Protein AF-A0A2S7XN59-F1 (afdb_monomer)

Secondary structure (DSSP, 8-state):
-PEEEEEEEEEEETTEEEEEE--SS-TTTS-HHHHHHHHHHHHHHHHH-S-EEEEEEEE-TTT--EEEEEEEEEEEEETTTEEEEEEEEEEE-HHHHHHHHHHHHHHHHHHHHHHHHHHHHHHHHHHHHHHHHHHHHHHHHHHHT------------

InterPro domains:
  IPR003661 Signal transduction histidine kinase, dimerisation/phosphoacceptor domain [PF00512] (116-143)
  IPR003661 Signal transduction histidine kinase, dimerisation/phosphoacceptor domain [cd00082] (114-142)
  IPR035965 PAS domain superfamily [SSF55785] (29-105)
  IPR036097 Signal transduction histidine kinase, dimerisation/phosphoacceptor domain superfamily [SSF47384] (99-145)
  IPR050736 Sensor Histidine Kinase Regulatory [PTHR43711] (77-142)

Foldseek 3Di:
DDKDKWWWFFDDDPNDGDTDTPDPDPPQWADPVVVVVVVVVQVVQLVVQDKDWDWDWTQTPPPRDTFTKIKIKHWDDDPVPDGGTIIIIIDTCRVVVVVVVVVVVVVVVVVVVVVVVVVVVVVCVVVVVVVVVVVVVVVVVVVVVDPPPDPPPDDDD

Organism: NCBI:txid61644

Sequence (157 aa):
MAYFYHAMRIQQNDGCINYRSYWQNGCGFFPAEVAAQFRADDQIAAESATPILCEEWITYRSDGHRALWATVKTVWSTDGHKLLGVLGIARDITERQTLLAELKQAHQAALAASDAKSKFLSTMSHELRTPLNIIIGFAQMLDLGAPNSLSCNSAKQ

pLDDT: mean 73.12, std 18.94, range [30.5, 96.38]

Structure (mmCIF, N/CA/C/O backbone):
data_AF-A0A2S7XN59-F1
#
_entry.id   AF-A0A2S7XN59-F1
#
loop_
_atom_site.group_PDB
_atom_site.id
_atom_site.type_symbol
_atom_site.label_atom_id
_atom_site.label_alt_id
_atom_site.label_comp_id
_atom_site.label_asym_id
_atom_site.label_entity_id
_atom_site.label_seq_id
_atom_site.pdbx_PDB_ins_code
_atom_site.Cartn_x
_atom_site.Cartn_y
_atom_site.Cartn_z
_atom_site.occupancy
_atom_site.B_iso_or_equiv
_atom_site.auth_seq_id
_atom_site.auth_comp_id
_atom_site.auth_asym_id
_atom_site.auth_atom_id
_atom_site.pdbx_PDB_model_num
ATOM 1 N N . MET A 1 1 ? -1.035 -12.549 -11.019 1.00 37.66 1 MET A N 1
ATOM 2 C CA . MET A 1 1 ? 0.028 -11.524 -11.122 1.00 37.66 1 MET A CA 1
ATOM 3 C C . MET A 1 1 ? 0.428 -11.368 -12.578 1.00 37.66 1 MET A C 1
ATOM 5 O O . MET A 1 1 ? 1.123 -12.231 -13.097 1.00 37.66 1 MET A O 1
ATOM 9 N N . ALA A 1 2 ? -0.054 -10.320 -13.244 1.00 33.91 2 ALA A N 1
ATOM 10 C CA . ALA A 1 2 ? 0.406 -9.967 -14.582 1.00 33.91 2 ALA A CA 1
ATOM 11 C C . ALA A 1 2 ? 1.670 -9.110 -14.439 1.00 33.91 2 ALA A C 1
ATOM 13 O O . ALA A 1 2 ? 1.634 -8.065 -13.793 1.00 33.91 2 ALA A O 1
ATOM 14 N N . TYR A 1 3 ? 2.790 -9.589 -14.974 1.00 40.19 3 TYR A N 1
ATOM 15 C CA . TYR A 1 3 ? 4.017 -8.808 -15.077 1.00 40.19 3 TYR A CA 1
ATOM 16 C C . TYR A 1 3 ? 4.104 -8.257 -16.488 1.00 40.19 3 TYR A C 1
ATOM 18 O O . TYR A 1 3 ? 4.051 -9.016 -17.457 1.00 40.19 3 TYR A O 1
ATOM 26 N N . PHE A 1 4 ? 4.233 -6.943 -16.599 1.00 49.28 4 PHE A N 1
ATOM 27 C CA . PHE A 1 4 ? 4.494 -6.294 -17.868 1.00 49.28 4 PHE A CA 1
ATOM 28 C C . PHE A 1 4 ? 5.988 -5.998 -17.967 1.00 49.28 4 PHE A C 1
ATOM 30 O O . PHE A 1 4 ? 6.536 -5.280 -17.131 1.00 49.28 4 PHE A O 1
ATOM 37 N N . TYR A 1 5 ? 6.644 -6.581 -18.968 1.00 48.09 5 TYR A N 1
ATOM 38 C CA . TYR A 1 5 ? 8.060 -6.362 -19.240 1.00 48.09 5 TYR A CA 1
ATOM 39 C C . TYR A 1 5 ? 8.198 -5.435 -20.444 1.00 48.09 5 TYR A C 1
ATOM 41 O O . TYR A 1 5 ? 7.836 -5.806 -21.561 1.00 48.09 5 TYR A O 1
ATOM 49 N N . HIS A 1 6 ? 8.751 -4.244 -20.225 1.00 56.34 6 HIS A N 1
ATOM 50 C CA . HIS A 1 6 ? 9.231 -3.377 -21.293 1.00 56.34 6 HIS A CA 1
ATOM 51 C C . HIS A 1 6 ? 10.754 -3.403 -21.300 1.00 56.34 6 HIS A C 1
ATOM 53 O O . HIS A 1 6 ? 11.389 -3.010 -20.326 1.00 56.34 6 HIS A O 1
ATOM 59 N N . ALA A 1 7 ? 11.349 -3.862 -22.395 1.00 50.44 7 ALA A N 1
ATOM 60 C CA . ALA A 1 7 ? 12.779 -3.728 -22.625 1.00 50.44 7 ALA A CA 1
ATOM 61 C C . ALA A 1 7 ? 12.987 -2.708 -23.746 1.00 50.44 7 ALA A C 1
ATOM 63 O O . ALA A 1 7 ? 12.588 -2.935 -24.892 1.00 50.44 7 ALA A O 1
ATOM 64 N N . MET A 1 8 ? 13.600 -1.579 -23.407 1.00 55.25 8 MET A N 1
ATOM 65 C CA . MET A 1 8 ? 14.020 -0.548 -24.345 1.00 55.25 8 MET A CA 1
ATOM 66 C C . MET A 1 8 ? 15.493 -0.775 -24.663 1.00 55.25 8 MET A C 1
ATOM 68 O O . MET A 1 8 ? 16.325 -0.675 -23.769 1.00 55.25 8 MET A O 1
ATOM 72 N N . ARG A 1 9 ? 15.837 -1.073 -25.920 1.00 45.78 9 ARG A N 1
ATOM 73 C CA . ARG A 1 9 ? 17.239 -1.120 -26.366 1.00 45.78 9 ARG A CA 1
ATOM 74 C C . ARG A 1 9 ? 17.612 0.216 -26.995 1.00 45.78 9 ARG A C 1
ATOM 76 O O . ARG A 1 9 ? 16.941 0.650 -27.928 1.00 45.78 9 ARG A O 1
ATOM 83 N N . ILE A 1 10 ? 18.692 0.827 -26.520 1.00 53.22 10 ILE A N 1
ATOM 84 C CA . ILE A 1 10 ? 19.250 2.048 -27.105 1.00 53.22 10 ILE A CA 1
ATOM 85 C C . ILE A 1 10 ? 20.165 1.646 -28.266 1.00 53.22 10 ILE A C 1
ATOM 87 O O . ILE A 1 10 ? 21.190 0.990 -28.067 1.00 53.22 10 ILE A O 1
ATOM 91 N N . GLN A 1 11 ? 19.788 2.000 -29.497 1.00 47.28 11 GLN A N 1
ATOM 92 C CA . GLN A 1 11 ? 20.678 1.913 -30.657 1.00 47.28 11 GLN A CA 1
ATOM 93 C C . GLN A 1 11 ? 21.251 3.304 -30.944 1.00 47.28 11 GLN A C 1
ATOM 95 O O . GLN A 1 11 ? 20.516 4.209 -31.326 1.00 47.28 11 GLN A O 1
ATOM 100 N N . GLN A 1 12 ? 22.561 3.478 -30.752 1.00 47.00 12 GLN A N 1
ATOM 101 C CA . GLN A 1 12 ? 23.292 4.644 -31.256 1.00 47.00 12 GLN A CA 1
ATOM 102 C C . GLN A 1 12 ? 23.640 4.397 -32.727 1.00 47.00 12 GLN A C 1
ATOM 104 O O . GLN A 1 12 ? 24.527 3.593 -33.006 1.00 47.00 12 GLN A O 1
ATOM 109 N N . ASN A 1 13 ? 22.957 5.081 -33.644 1.00 34.94 13 ASN A N 1
ATOM 110 C CA . ASN A 1 13 ? 23.409 5.268 -35.025 1.00 34.94 13 ASN A CA 1
ATOM 111 C C . ASN A 1 13 ? 23.419 6.778 -35.301 1.00 34.94 13 ASN A C 1
ATOM 113 O O . ASN A 1 13 ? 22.424 7.453 -35.046 1.00 34.94 13 ASN A O 1
ATOM 117 N N . ASP A 1 14 ? 24.551 7.302 -35.775 1.00 33.50 14 ASP A N 1
ATOM 118 C CA . ASP A 1 14 ? 24.709 8.672 -36.289 1.00 33.50 14 ASP A CA 1
ATOM 119 C C . ASP A 1 14 ? 24.238 9.808 -35.360 1.00 33.50 14 ASP A C 1
ATOM 121 O O . ASP A 1 14 ? 23.613 10.773 -35.788 1.00 33.50 14 ASP A O 1
ATOM 125 N N . GLY A 1 15 ? 24.535 9.707 -34.058 1.00 36.16 15 GLY A N 1
ATOM 126 C CA . GLY A 1 15 ? 24.198 10.758 -33.085 1.00 36.16 15 GLY A CA 1
ATOM 127 C C . GLY A 1 15 ? 22.711 10.837 -32.717 1.00 36.16 15 GLY A C 1
ATOM 128 O O . GLY A 1 15 ? 22.334 11.671 -31.896 1.00 36.16 15 GLY A O 1
ATOM 129 N N . CYS A 1 16 ? 21.873 9.943 -33.249 1.00 30.50 16 CYS A N 1
ATOM 130 C CA . CYS A 1 16 ? 20.477 9.797 -32.858 1.00 30.50 16 CYS A CA 1
ATOM 131 C C . CYS A 1 16 ? 20.289 8.533 -32.004 1.00 30.50 16 CYS A C 1
ATOM 133 O O . CYS A 1 16 ? 20.659 7.423 -32.394 1.00 30.50 16 CYS A O 1
ATOM 135 N N . ILE A 1 17 ? 19.696 8.704 -30.820 1.00 40.34 17 ILE A N 1
ATOM 136 C CA . ILE A 1 17 ? 19.248 7.605 -29.958 1.00 40.34 17 ILE A CA 1
ATOM 137 C C . ILE A 1 17 ? 17.982 7.031 -30.596 1.00 40.34 17 ILE A C 1
ATOM 139 O O . ILE A 1 17 ? 16.944 7.691 -30.617 1.00 40.34 17 ILE A O 1
ATOM 143 N N . ASN A 1 18 ? 18.073 5.825 -31.158 1.00 35.25 18 ASN A N 1
ATOM 144 C CA . ASN A 1 18 ? 16.943 5.172 -31.810 1.00 35.25 18 ASN A CA 1
ATOM 145 C C . ASN A 1 18 ? 1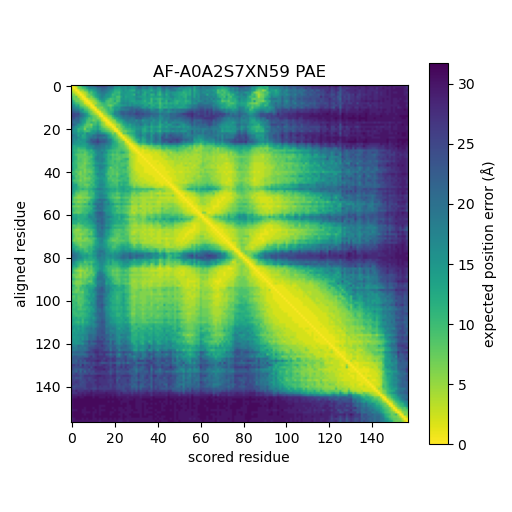6.298 4.149 -30.865 1.00 35.25 18 ASN A C 1
ATOM 147 O O . ASN A 1 18 ? 16.974 3.268 -30.320 1.00 35.25 18 ASN A O 1
ATOM 151 N N . TYR A 1 19 ? 14.987 4.289 -30.664 1.00 45.59 19 TYR A N 1
ATOM 152 C CA . TYR A 1 19 ? 14.208 3.549 -29.673 1.00 45.59 19 TYR A CA 1
ATOM 153 C C . TYR A 1 19 ? 13.424 2.423 -30.352 1.00 45.59 19 TYR A C 1
ATOM 155 O O . TYR A 1 19 ? 12.503 2.683 -31.127 1.00 45.59 19 TYR A O 1
ATOM 163 N N . ARG A 1 20 ? 13.746 1.158 -30.048 1.00 40.12 20 ARG A N 1
ATOM 164 C CA . ARG A 1 20 ? 12.966 0.000 -30.517 1.00 40.12 20 ARG A CA 1
ATOM 165 C C . ARG A 1 20 ? 12.307 -0.695 -29.339 1.00 40.12 20 ARG A C 1
ATOM 167 O O . ARG A 1 20 ? 12.968 -1.360 -28.545 1.00 40.12 20 ARG A O 1
ATOM 174 N N . SER A 1 21 ? 10.998 -0.526 -29.239 1.00 44.44 21 SER A N 1
ATOM 175 C CA . SER A 1 21 ? 10.180 -1.160 -28.221 1.00 44.44 21 SER A CA 1
ATOM 176 C C . SER A 1 21 ? 9.808 -2.580 -28.691 1.00 44.44 21 SER A C 1
ATOM 178 O O . SER A 1 21 ? 9.335 -2.777 -29.812 1.00 44.44 21 SER A O 1
ATOM 180 N N . TYR A 1 22 ? 10.082 -3.607 -27.878 1.00 46.84 22 TYR A N 1
ATOM 181 C CA . TYR A 1 22 ? 9.791 -5.010 -28.221 1.00 46.84 22 TYR A CA 1
ATOM 182 C C . TYR A 1 22 ? 8.315 -5.336 -27.956 1.00 46.84 22 TYR A C 1
ATOM 184 O O . TYR A 1 22 ? 7.969 -6.133 -27.089 1.00 46.84 22 TYR A O 1
ATOM 192 N N . TRP A 1 23 ? 7.430 -4.694 -28.714 1.00 47.84 23 TRP A N 1
ATOM 193 C CA . TRP A 1 23 ? 5.997 -4.964 -28.701 1.00 47.84 23 TRP A CA 1
ATOM 194 C C . TRP A 1 23 ? 5.626 -5.707 -29.971 1.00 47.84 23 TRP A C 1
ATOM 196 O O . TRP A 1 23 ? 5.519 -5.099 -31.031 1.00 47.84 23 TRP A O 1
ATOM 206 N N . GLN A 1 24 ? 5.394 -7.013 -29.880 1.00 37.38 24 GLN A N 1
ATOM 207 C CA . GLN A 1 24 ? 4.649 -7.693 -30.942 1.00 37.38 24 GLN A CA 1
ATOM 208 C C . GLN A 1 24 ? 3.144 -7.776 -30.641 1.00 37.38 24 GLN A C 1
ATOM 210 O O . GLN A 1 24 ? 2.378 -7.871 -31.588 1.00 37.38 24 GLN A O 1
ATOM 215 N N . ASN A 1 25 ? 2.690 -7.605 -29.383 1.00 38.25 25 ASN A N 1
ATOM 216 C CA . ASN A 1 25 ? 1.287 -7.889 -29.016 1.00 38.25 25 ASN A CA 1
ATOM 217 C C . ASN A 1 25 ? 0.536 -6.835 -28.159 1.00 38.25 25 ASN A C 1
ATOM 219 O O . ASN A 1 25 ? -0.590 -7.108 -27.763 1.00 38.25 25 ASN A O 1
ATOM 223 N N . GLY A 1 26 ? 1.091 -5.655 -27.836 1.00 46.16 26 GLY A N 1
ATOM 224 C CA . GLY A 1 26 ? 0.471 -4.757 -26.827 1.00 46.16 26 GLY A CA 1
ATOM 225 C C . GLY A 1 26 ? 0.184 -3.309 -27.240 1.00 46.16 26 GLY A C 1
ATOM 226 O O . GLY A 1 26 ? -0.286 -2.526 -26.417 1.00 46.16 26 GLY A O 1
ATOM 227 N N . CYS A 1 27 ? 0.362 -2.948 -28.515 1.00 40.81 27 CYS A N 1
ATOM 228 C CA . CYS A 1 27 ? 0.047 -1.604 -29.026 1.00 40.81 27 CYS A CA 1
ATOM 229 C C . CYS A 1 27 ? -1.450 -1.217 -28.923 1.00 40.81 27 CYS A C 1
ATOM 231 O O . CYS A 1 27 ? -1.803 -0.072 -29.193 1.00 40.81 27 CYS A O 1
ATOM 233 N N . GLY A 1 28 ? -2.334 -2.148 -28.541 1.00 50.56 28 GLY A N 1
ATOM 234 C CA . GLY A 1 28 ? -3.772 -1.908 -28.361 1.00 50.56 28 GLY A CA 1
ATOM 235 C C . GLY A 1 28 ? -4.224 -1.608 -26.927 1.00 50.56 28 GLY A C 1
ATOM 236 O O . GLY A 1 28 ? -5.385 -1.257 -26.736 1.00 50.56 28 GLY A O 1
ATOM 237 N N . PHE A 1 29 ? -3.351 -1.749 -25.926 1.00 56.75 29 PHE A N 1
ATOM 238 C CA . PHE A 1 29 ? -3.766 -1.800 -24.518 1.00 56.75 29 PHE A CA 1
ATOM 239 C C . PHE A 1 29 ? -3.813 -0.423 -23.836 1.00 56.75 29 PHE A C 1
ATOM 241 O O . PHE A 1 29 ? -4.752 -0.123 -23.097 1.00 56.75 29 PHE A O 1
ATOM 248 N N . PHE A 1 30 ? -2.837 0.439 -24.138 1.00 63.31 30 PHE A N 1
ATOM 249 C CA . PHE A 1 30 ? -2.687 1.752 -23.510 1.00 63.31 30 PHE A CA 1
ATOM 250 C C . PHE A 1 30 ? -3.099 2.906 -24.447 1.00 63.31 30 PHE A C 1
ATOM 252 O O . PHE A 1 30 ? -2.878 2.829 -25.662 1.00 63.31 30 PHE A O 1
ATOM 259 N N . PRO A 1 31 ? -3.662 4.008 -23.914 1.00 67.19 31 PRO A N 1
ATOM 260 C CA . PRO A 1 31 ? -3.817 5.260 -24.650 1.00 67.19 31 PRO A CA 1
ATOM 261 C C . PRO A 1 31 ? -2.472 5.809 -25.154 1.00 67.19 31 PRO A C 1
ATOM 263 O O . PRO A 1 31 ? -1.424 5.594 -24.546 1.00 67.19 31 PRO A O 1
ATOM 266 N N . ALA A 1 32 ? -2.504 6.568 -26.255 1.00 69.25 32 ALA A N 1
ATOM 267 C CA . ALA A 1 32 ? -1.298 7.146 -26.858 1.00 69.25 32 ALA A CA 1
ATOM 268 C C . ALA A 1 32 ? -0.547 8.100 -25.909 1.00 69.25 32 ALA A C 1
ATOM 270 O O . ALA A 1 32 ? 0.681 8.164 -25.952 1.00 69.25 32 ALA A O 1
ATOM 271 N N . GLU A 1 33 ? -1.287 8.793 -25.043 1.00 71.38 33 GLU A N 1
ATOM 272 C CA . GLU A 1 33 ? -0.758 9.675 -24.000 1.00 71.38 33 GLU A CA 1
ATOM 273 C C . GLU A 1 33 ? 0.055 8.899 -22.957 1.00 71.38 33 GLU A C 1
ATOM 275 O O . GLU A 1 33 ? 1.208 9.231 -22.707 1.00 71.38 33 GLU A O 1
ATOM 280 N N . VAL A 1 34 ? -0.484 7.787 -22.449 1.00 72.12 34 VAL A N 1
ATOM 281 C CA . VAL A 1 34 ? 0.205 6.912 -21.484 1.00 72.12 34 VAL A CA 1
ATOM 282 C C . VAL A 1 34 ? 1.485 6.333 -22.093 1.00 72.12 34 VAL A C 1
ATOM 284 O O . VAL A 1 34 ? 2.544 6.332 -21.473 1.00 72.12 34 VAL A O 1
ATOM 287 N N . ALA A 1 35 ? 1.430 5.914 -23.360 1.00 69.31 35 ALA A N 1
ATOM 288 C CA . ALA A 1 35 ? 2.623 5.453 -24.062 1.00 69.31 35 ALA A CA 1
ATOM 289 C C . ALA A 1 35 ? 3.674 6.567 -24.242 1.00 69.31 35 ALA A C 1
ATOM 291 O O . ALA A 1 35 ? 4.866 6.266 -24.298 1.00 69.31 35 ALA A O 1
ATOM 292 N N . ALA A 1 36 ? 3.260 7.833 -24.377 1.00 73.00 36 ALA A N 1
ATOM 293 C CA . ALA A 1 36 ? 4.169 8.978 -24.445 1.00 73.00 36 ALA A CA 1
ATOM 294 C C . ALA A 1 36 ? 4.814 9.276 -23.093 1.00 73.00 36 ALA A C 1
ATOM 296 O O . ALA A 1 36 ? 6.029 9.466 -23.052 1.00 73.00 36 ALA A O 1
ATOM 297 N N . GLN A 1 37 ? 4.037 9.220 -22.012 1.00 74.25 37 GLN A N 1
ATOM 298 C CA . GLN A 1 37 ? 4.549 9.377 -20.655 1.00 74.25 37 GLN A CA 1
ATOM 299 C C . GLN A 1 37 ? 5.605 8.317 -20.341 1.00 74.25 37 GLN A C 1
ATOM 301 O O . GLN A 1 37 ? 6.717 8.647 -19.941 1.00 74.25 37 GLN A O 1
ATOM 306 N N . PHE A 1 38 ? 5.334 7.050 -20.670 1.00 73.94 38 PHE A N 1
ATOM 307 C CA . PHE A 1 38 ? 6.311 5.990 -20.440 1.00 73.94 38 PHE A CA 1
ATOM 308 C C . PHE A 1 38 ? 7.630 6.207 -21.177 1.00 73.94 38 PHE A C 1
ATOM 310 O O . PHE A 1 38 ? 8.682 5.896 -20.624 1.00 73.94 38 PHE A O 1
ATOM 317 N N . ARG A 1 39 ? 7.594 6.771 -22.390 1.00 72.56 39 ARG A N 1
ATOM 318 C CA . ARG A 1 39 ? 8.821 7.143 -23.107 1.00 72.56 39 ARG A CA 1
ATOM 319 C C . ARG A 1 39 ? 9.580 8.253 -22.386 1.00 72.56 39 ARG A C 1
ATOM 321 O O . ARG A 1 39 ? 10.802 8.175 -22.318 1.00 72.56 39 ARG A O 1
ATOM 328 N N . ALA A 1 40 ? 8.873 9.245 -21.850 1.00 79.06 40 ALA A N 1
ATOM 329 C CA . ALA A 1 40 ? 9.487 10.327 -21.092 1.00 79.06 40 ALA A CA 1
ATOM 330 C C . ALA A 1 40 ? 10.179 9.797 -19.827 1.00 79.06 40 ALA A C 1
ATOM 332 O O . ALA A 1 40 ? 11.360 10.076 -19.638 1.00 79.06 40 ALA A O 1
ATOM 333 N N . ASP A 1 41 ? 9.523 8.966 -19.007 1.00 78.12 41 ASP A N 1
ATOM 334 C CA . ASP A 1 41 ? 10.199 8.464 -17.798 1.00 78.12 41 ASP A CA 1
ATOM 335 C C . ASP A 1 41 ? 11.275 7.417 -18.099 1.00 78.12 41 ASP A C 1
ATOM 337 O O . ASP A 1 41 ? 12.224 7.298 -17.330 1.00 78.12 41 ASP A O 1
ATOM 341 N N . ASP A 1 42 ? 11.178 6.678 -19.210 1.00 75.50 42 ASP A N 1
ATOM 342 C CA . ASP A 1 42 ? 12.280 5.813 -19.652 1.00 75.50 42 ASP A CA 1
ATOM 343 C C . ASP A 1 42 ? 13.516 6.663 -20.003 1.00 75.50 42 ASP A C 1
ATOM 345 O O . ASP A 1 42 ? 14.634 6.299 -19.640 1.00 75.50 42 ASP A O 1
ATOM 349 N N . GLN A 1 43 ? 13.332 7.825 -20.639 1.00 74.19 43 GLN A N 1
ATOM 350 C CA . GLN A 1 43 ? 14.426 8.762 -20.906 1.00 74.19 43 GLN A CA 1
ATOM 351 C C . GLN A 1 43 ? 15.003 9.348 -19.610 1.00 74.19 43 GLN A C 1
ATOM 353 O O . GLN A 1 43 ? 16.220 9.372 -19.442 1.00 74.19 43 GLN A O 1
ATOM 358 N N . ILE A 1 44 ? 14.150 9.743 -18.662 1.00 78.44 44 ILE A N 1
ATOM 359 C CA . ILE A 1 44 ? 14.599 10.252 -17.357 1.00 78.44 44 ILE A CA 1
ATOM 360 C C . ILE A 1 44 ? 15.400 9.178 -16.608 1.00 78.44 44 ILE A C 1
ATOM 362 O O . ILE A 1 44 ? 16.466 9.478 -16.077 1.00 78.44 44 ILE A O 1
ATOM 366 N N . ALA A 1 45 ? 14.943 7.922 -16.601 1.00 78.38 45 ALA A N 1
ATOM 367 C CA . ALA A 1 45 ? 15.669 6.815 -15.973 1.00 78.38 45 ALA A CA 1
ATOM 368 C C . ALA A 1 45 ? 17.020 6.546 -16.660 1.00 78.38 45 ALA A C 1
ATOM 370 O O . ALA A 1 45 ? 18.019 6.279 -15.989 1.00 78.38 45 ALA A O 1
ATOM 371 N N . ALA A 1 46 ? 17.067 6.636 -17.994 1.00 75.88 46 ALA A N 1
ATOM 372 C CA . ALA A 1 46 ? 18.300 6.506 -18.768 1.00 75.88 46 ALA A CA 1
ATOM 373 C C . ALA A 1 46 ? 19.323 7.601 -18.427 1.00 75.88 46 ALA A C 1
ATOM 375 O O . ALA A 1 46 ? 20.516 7.311 -18.340 1.00 75.88 46 ALA A O 1
ATOM 376 N N . GLU A 1 47 ? 18.862 8.835 -18.219 1.00 76.31 47 GLU A N 1
ATOM 377 C CA . GLU A 1 47 ? 19.698 9.984 -17.855 1.00 76.31 47 GLU A CA 1
ATOM 378 C C . GLU A 1 47 ? 20.127 9.953 -16.381 1.00 76.31 47 GLU A C 1
ATOM 380 O O . GLU A 1 47 ? 21.262 10.310 -16.063 1.00 76.31 47 GLU A O 1
ATOM 385 N N . SER A 1 48 ? 19.255 9.503 -15.473 1.00 76.50 48 SER A N 1
ATOM 386 C CA . SER A 1 48 ? 19.526 9.501 -14.032 1.00 76.50 48 SER A CA 1
ATOM 387 C C . SER A 1 48 ? 20.427 8.353 -13.576 1.00 76.50 48 SER A C 1
ATOM 389 O O . SER A 1 48 ? 21.008 8.436 -12.493 1.00 76.50 48 SER A O 1
ATOM 391 N N . ALA A 1 49 ? 20.524 7.274 -14.364 1.00 72.62 49 ALA A N 1
ATOM 392 C CA . ALA A 1 49 ? 21.203 6.024 -14.005 1.00 72.62 49 ALA A CA 1
ATOM 393 C C . ALA A 1 49 ? 20.728 5.409 -12.669 1.00 72.62 49 ALA A C 1
ATOM 395 O O . ALA A 1 49 ? 21.416 4.575 -12.076 1.00 72.62 49 ALA A O 1
ATOM 396 N N . THR A 1 50 ? 19.538 5.792 -12.200 1.00 76.62 50 THR A N 1
ATOM 397 C CA . THR A 1 50 ? 18.927 5.321 -10.953 1.00 76.62 50 THR A CA 1
ATOM 398 C C . THR A 1 50 ? 17.572 4.675 -11.226 1.00 76.62 50 THR A C 1
ATOM 400 O O . THR A 1 50 ? 16.861 5.103 -12.136 1.00 76.62 50 THR A O 1
ATOM 403 N N . PRO A 1 51 ? 17.180 3.646 -10.451 1.00 82.00 51 PRO A N 1
ATOM 404 C CA . PRO A 1 51 ? 15.845 3.083 -10.564 1.00 82.00 51 PRO A CA 1
ATOM 405 C C . PRO A 1 51 ? 14.774 4.118 -10.210 1.00 82.00 51 PRO A C 1
ATOM 407 O O . PRO A 1 51 ? 14.830 4.730 -9.142 1.00 82.00 51 PRO A O 1
ATOM 410 N N . ILE A 1 52 ? 13.778 4.266 -11.078 1.00 84.94 52 ILE A N 1
ATOM 411 C CA . ILE A 1 52 ? 12.614 5.128 -10.859 1.00 84.94 52 ILE A CA 1
ATOM 412 C C . ILE A 1 52 ? 11.393 4.239 -10.634 1.00 84.94 52 ILE A C 1
ATOM 414 O O . ILE A 1 52 ? 11.155 3.297 -11.391 1.00 84.94 52 ILE A O 1
ATOM 418 N N . LEU A 1 53 ? 10.625 4.532 -9.584 1.00 86.50 53 LEU A N 1
ATOM 419 C CA . LEU A 1 53 ? 9.309 3.947 -9.349 1.00 86.50 53 LEU A CA 1
ATOM 420 C C . LEU A 1 53 ? 8.244 4.967 -9.755 1.00 86.50 53 LEU A C 1
ATOM 422 O O . LEU A 1 53 ? 8.173 6.043 -9.166 1.00 86.50 53 LEU A O 1
ATOM 426 N N . CYS A 1 54 ? 7.401 4.598 -10.711 1.00 84.38 54 CYS A N 1
ATOM 427 C CA . CYS A 1 54 ? 6.231 5.369 -11.110 1.00 84.38 54 CYS A CA 1
ATOM 428 C C . CYS A 1 54 ? 4.972 4.599 -10.710 1.00 84.38 54 CYS A C 1
ATOM 430 O O . CYS A 1 54 ? 4.787 3.458 -11.136 1.00 84.38 54 CYS A O 1
ATOM 432 N N . GLU A 1 55 ? 4.110 5.206 -9.899 1.00 87.81 55 GLU A N 1
ATOM 433 C CA . GLU A 1 55 ? 2.787 4.669 -9.579 1.00 87.81 55 GLU A CA 1
ATOM 434 C C . GLU A 1 55 ? 1.726 5.531 -10.251 1.00 87.81 55 GLU A C 1
ATOM 436 O O . GLU A 1 55 ? 1.553 6.700 -9.908 1.00 87.81 55 GLU A O 1
ATOM 441 N N . GLU A 1 56 ? 1.018 4.963 -11.221 1.00 83.56 56 GLU A N 1
ATOM 442 C CA . GLU A 1 56 ? 0.103 5.724 -12.064 1.00 83.56 56 GLU A CA 1
ATOM 443 C C . GLU A 1 56 ? -1.220 4.995 -12.258 1.00 83.56 56 GLU A C 1
ATOM 445 O O . GLU A 1 56 ? -1.283 3.774 -12.423 1.00 83.56 56 GLU A O 1
ATOM 450 N N . TRP A 1 57 ? -2.307 5.764 -12.246 1.00 83.94 57 TRP A N 1
ATOM 451 C CA . TRP A 1 57 ? -3.620 5.256 -12.612 1.00 83.94 57 TRP A CA 1
ATOM 452 C C . TRP A 1 57 ? -3.735 5.187 -14.125 1.00 83.94 57 TRP A C 1
ATOM 454 O O . TRP A 1 57 ? -3.772 6.213 -14.801 1.00 83.94 57 TRP A O 1
ATOM 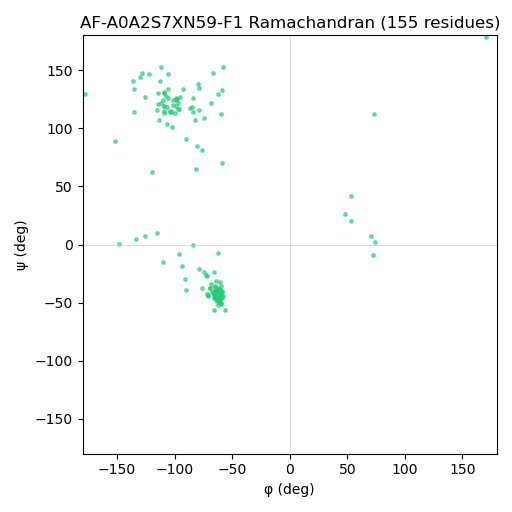464 N N . ILE A 1 58 ? -3.881 3.976 -14.642 1.00 80.88 58 ILE A N 1
ATOM 465 C CA . ILE A 1 58 ? -4.023 3.730 -16.067 1.00 80.88 58 ILE A CA 1
ATOM 466 C C . ILE A 1 58 ? -5.469 3.373 -16.374 1.00 80.88 58 ILE A C 1
ATOM 468 O O . ILE A 1 58 ? -6.074 2.544 -15.695 1.00 80.88 58 ILE A O 1
ATOM 472 N N . THR A 1 59 ? -6.008 3.994 -17.423 1.00 80.56 59 THR A N 1
ATOM 473 C CA . THR A 1 59 ? -7.317 3.643 -17.982 1.00 80.56 59 THR A CA 1
ATOM 474 C C . THR A 1 59 ? -7.121 2.809 -19.237 1.00 80.56 59 THR A C 1
ATOM 476 O O . THR A 1 59 ? -6.428 3.224 -20.170 1.00 80.56 59 THR A O 1
ATOM 479 N N . TYR A 1 60 ? -7.725 1.630 -19.255 1.00 74.50 60 TYR A N 1
ATOM 480 C CA . TYR A 1 60 ? -7.568 0.662 -20.328 1.00 74.50 60 TYR A CA 1
ATOM 481 C C . TYR A 1 60 ? -8.439 1.026 -21.516 1.00 74.50 60 TYR A C 1
ATOM 483 O O . TYR A 1 60 ? -9.604 1.394 -21.366 1.00 74.50 60 TYR A O 1
ATOM 491 N N . ARG A 1 61 ? -7.893 0.882 -22.726 1.00 66.81 61 ARG A N 1
ATOM 492 C CA . ARG A 1 61 ? -8.656 1.155 -23.951 1.00 66.81 61 ARG A CA 1
ATOM 493 C C . ARG A 1 61 ? -9.726 0.091 -24.231 1.00 66.81 61 ARG A C 1
ATOM 495 O O . ARG A 1 61 ? -10.712 0.402 -24.888 1.00 66.81 61 ARG A O 1
ATOM 502 N N . SER A 1 62 ? -9.528 -1.143 -23.766 1.00 69.12 62 SER A N 1
ATOM 503 C CA . SER A 1 62 ? -10.394 -2.292 -24.068 1.00 69.12 62 SER A CA 1
ATOM 504 C C . SER A 1 62 ? -11.799 -2.194 -23.472 1.00 69.12 62 SER A C 1
ATOM 506 O O . SER A 1 62 ? -12.770 -2.568 -24.117 1.00 69.12 62 SER A O 1
ATOM 508 N N . ASP A 1 63 ? -11.900 -1.723 -22.239 1.00 74.06 63 ASP A N 1
ATOM 509 C CA . ASP A 1 63 ? -13.084 -1.843 -21.379 1.00 74.06 63 ASP A CA 1
ATOM 510 C C . ASP A 1 63 ? -13.241 -0.646 -20.426 1.00 74.06 63 ASP A C 1
ATOM 512 O O . ASP A 1 63 ? -14.187 -0.595 -19.643 1.00 74.06 63 ASP A O 1
ATOM 516 N N . GLY A 1 64 ? -12.331 0.333 -20.486 1.00 77.06 64 GLY A N 1
ATOM 517 C CA . GLY A 1 64 ? -12.382 1.539 -19.664 1.00 77.06 64 GLY A CA 1
ATOM 518 C C . GLY A 1 64 ? -12.084 1.308 -18.184 1.00 77.06 64 GLY A C 1
ATOM 519 O O . GLY A 1 64 ? -12.226 2.247 -17.398 1.00 77.06 64 GLY A O 1
ATOM 520 N N . HIS A 1 65 ? -11.671 0.101 -17.776 1.00 80.69 65 HIS A N 1
ATOM 521 C CA . HIS A 1 65 ? -11.332 -0.129 -16.378 1.00 80.69 65 HIS A CA 1
ATOM 522 C C . HIS A 1 65 ? -10.088 0.672 -15.989 1.00 80.69 65 HIS A C 1
ATOM 524 O O . HIS A 1 65 ? -9.195 0.935 -16.802 1.00 80.69 65 HIS A O 1
ATOM 530 N N . ARG A 1 66 ? -10.056 1.089 -14.723 1.00 84.75 66 ARG A N 1
ATOM 531 C CA . ARG A 1 66 ? -8.933 1.815 -14.137 1.00 84.75 66 ARG A CA 1
ATOM 532 C C . ARG A 1 66 ? -8.186 0.904 -13.189 1.00 84.75 66 ARG A C 1
ATOM 534 O O . ARG A 1 66 ? -8.787 0.359 -12.268 1.00 84.75 66 ARG A O 1
ATOM 541 N N . ALA A 1 67 ? -6.882 0.808 -13.387 1.00 83.06 67 ALA A N 1
ATOM 542 C CA . ALA A 1 67 ? -5.997 0.096 -12.484 1.00 83.06 67 ALA A CA 1
ATOM 543 C C . ALA A 1 67 ? -4.807 0.977 -12.111 1.00 83.06 67 ALA A C 1
ATOM 545 O O . ALA A 1 67 ? -4.310 1.756 -12.927 1.00 83.06 67 ALA A O 1
ATOM 546 N N . LEU A 1 68 ? -4.349 0.851 -10.874 1.00 85.25 68 LEU A N 1
ATOM 547 C CA . LEU A 1 68 ? -3.137 1.476 -10.380 1.00 85.25 68 LEU A CA 1
ATOM 548 C C . LEU A 1 68 ? -1.953 0.569 -10.692 1.00 85.25 68 LEU A C 1
ATOM 550 O O . LEU A 1 68 ? -1.863 -0.556 -10.199 1.00 85.25 68 LEU A O 1
ATOM 554 N N . TRP A 1 69 ? -1.041 1.072 -11.508 1.00 84.06 69 TRP A N 1
ATOM 555 C CA . TRP A 1 69 ? 0.130 0.345 -11.961 1.00 84.06 69 TRP A CA 1
ATOM 556 C C . TRP A 1 69 ? 1.380 0.928 -11.326 1.00 84.06 69 TRP A C 1
ATOM 558 O O . TRP A 1 69 ? 1.662 2.113 -11.463 1.00 84.06 69 TRP A O 1
ATOM 568 N N . ALA A 1 70 ? 2.137 0.072 -10.649 1.00 85.31 70 ALA A N 1
ATOM 569 C CA . ALA A 1 70 ? 3.468 0.379 -10.157 1.00 85.31 70 ALA A CA 1
ATOM 570 C C . ALA A 1 70 ? 4.495 -0.128 -11.166 1.00 85.31 70 ALA A C 1
ATOM 572 O O . ALA A 1 70 ? 4.604 -1.336 -11.396 1.00 85.31 70 ALA A O 1
ATOM 573 N N . THR A 1 71 ? 5.250 0.792 -11.754 1.00 84.50 71 THR A N 1
ATOM 574 C CA . THR A 1 71 ? 6.291 0.509 -12.740 1.00 84.50 71 THR A CA 1
ATOM 575 C C . THR A 1 71 ? 7.651 0.876 -12.179 1.00 84.50 71 THR A C 1
ATOM 577 O O . THR A 1 71 ? 7.898 2.032 -11.853 1.00 84.50 71 THR A O 1
ATOM 580 N N . VAL A 1 72 ? 8.551 -0.100 -12.101 1.00 86.94 72 VAL A N 1
ATOM 581 C CA . VAL A 1 72 ? 9.963 0.132 -11.795 1.00 86.94 72 VAL A CA 1
ATOM 582 C C . VAL A 1 72 ? 10.738 0.178 -13.100 1.00 86.94 72 VAL A C 1
ATOM 584 O O . VAL A 1 72 ? 10.726 -0.791 -13.858 1.00 86.94 72 VAL A O 1
ATOM 587 N N . LYS A 1 73 ? 11.424 1.289 -13.346 1.00 85.06 73 LYS A N 1
ATOM 588 C CA . LYS A 1 73 ? 12.279 1.517 -14.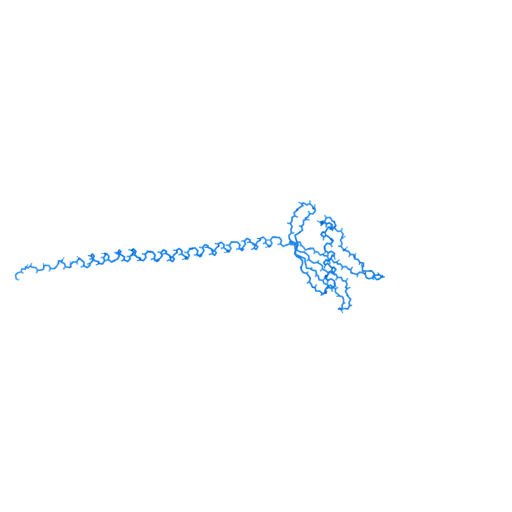511 1.00 85.06 73 LYS A CA 1
ATOM 589 C C . LYS A 1 73 ? 13.721 1.531 -14.052 1.00 85.06 73 LYS A C 1
ATOM 591 O O . LYS A 1 73 ? 14.087 2.344 -13.211 1.00 85.06 73 LYS A O 1
ATOM 596 N N . THR A 1 74 ? 14.528 0.618 -14.571 1.00 83.62 74 THR A N 1
ATOM 597 C CA . THR A 1 74 ? 15.942 0.506 -14.219 1.00 83.62 74 THR A CA 1
ATOM 598 C C . THR A 1 74 ? 16.811 0.489 -15.460 1.00 83.62 74 THR A C 1
ATOM 600 O O . THR A 1 74 ? 16.434 -0.036 -16.507 1.00 83.62 74 THR A O 1
ATOM 603 N N . VAL A 1 75 ? 18.004 1.047 -15.332 1.00 82.75 75 VAL A N 1
ATOM 604 C CA . VAL A 1 75 ? 19.008 1.044 -16.386 1.00 82.75 75 VAL A CA 1
ATOM 605 C C . VAL A 1 75 ? 19.714 -0.310 -16.436 1.00 82.75 75 VAL A C 1
ATOM 607 O O . VAL A 1 75 ? 20.142 -0.841 -15.412 1.00 82.75 75 VAL A O 1
ATOM 610 N N . TRP A 1 76 ? 19.883 -0.852 -17.642 1.00 77.81 76 TRP A N 1
ATOM 611 C CA . TRP A 1 76 ? 20.769 -1.983 -17.908 1.00 77.81 76 TRP A CA 1
ATOM 612 C C . TRP A 1 76 ? 21.990 -1.491 -18.701 1.00 77.81 76 TRP A C 1
ATOM 614 O O . TRP A 1 76 ? 21.865 -0.992 -19.823 1.00 77.81 76 TRP A O 1
ATOM 624 N N . SER A 1 77 ? 23.189 -1.652 -18.129 1.00 74.94 77 SER A N 1
ATOM 625 C CA . SER A 1 77 ? 24.471 -1.489 -18.834 1.00 74.94 77 SER A CA 1
ATOM 626 C C . SER A 1 77 ? 25.227 -2.817 -19.001 1.00 74.94 77 SER A C 1
ATOM 628 O O . SER A 1 77 ? 25.069 -3.732 -18.192 1.00 74.94 77 SER A O 1
ATOM 630 N N . THR A 1 78 ? 26.054 -2.928 -20.046 1.0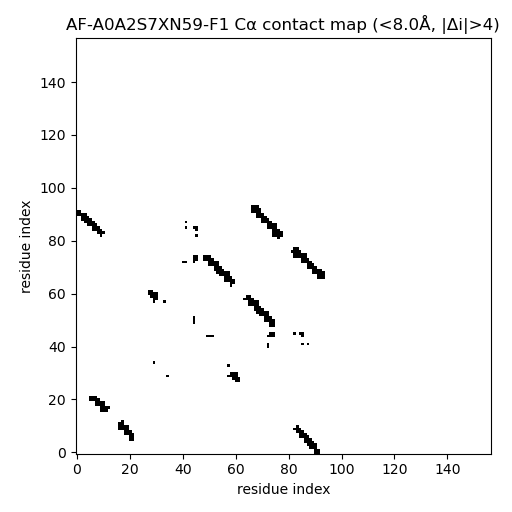0 66.25 78 THR A N 1
ATOM 631 C CA . THR A 1 78 ? 27.096 -3.971 -20.113 1.00 66.25 78 THR A CA 1
ATOM 632 C C . THR A 1 78 ? 28.392 -3.410 -19.550 1.00 66.25 78 THR A C 1
ATOM 634 O O . THR A 1 78 ? 28.763 -2.277 -19.868 1.00 66.25 78 THR A O 1
ATOM 637 N N . ASP A 1 79 ? 29.046 -4.191 -18.693 1.00 68.81 79 ASP A N 1
ATOM 638 C CA . ASP A 1 79 ? 30.353 -3.918 -18.079 1.00 68.81 79 ASP A CA 1
ATOM 639 C C . ASP A 1 79 ? 30.518 -2.509 -17.472 1.00 68.81 79 ASP A C 1
ATOM 641 O O . ASP A 1 79 ? 31.623 -1.989 -17.395 1.00 68.81 79 ASP A O 1
ATOM 645 N N . GLY A 1 80 ? 29.424 -1.854 -17.061 1.00 62.41 80 GLY A N 1
ATOM 646 C CA . GLY A 1 80 ? 29.434 -0.525 -16.431 1.00 62.41 80 GLY A CA 1
ATOM 647 C C . GLY A 1 80 ? 29.750 0.657 -17.359 1.00 62.41 80 GLY A C 1
ATOM 648 O O . GLY A 1 80 ? 29.584 1.803 -16.951 1.00 62.41 80 GLY A O 1
ATOM 649 N N . HIS A 1 81 ? 30.164 0.412 -18.605 1.00 58.56 81 HIS A N 1
ATOM 650 C CA . HIS A 1 81 ? 30.689 1.455 -19.496 1.00 58.56 81 HIS A CA 1
ATOM 651 C C . HIS A 1 81 ? 29.770 1.808 -20.669 1.00 58.56 81 HIS A C 1
ATOM 653 O O . HIS A 1 81 ? 29.959 2.851 -21.296 1.00 58.56 81 HIS A O 1
ATOM 659 N N . LYS A 1 82 ? 28.757 0.984 -20.974 1.00 67.31 82 LYS A N 1
ATOM 660 C CA . LYS A 1 82 ? 27.809 1.267 -22.061 1.00 67.31 82 LYS A CA 1
ATOM 661 C C . LYS A 1 82 ? 26.370 1.008 -21.638 1.00 67.31 82 LYS A C 1
ATOM 663 O O . LYS A 1 82 ? 25.977 -0.137 -21.408 1.00 67.31 82 LYS A O 1
ATOM 668 N N . LEU A 1 83 ? 25.583 2.0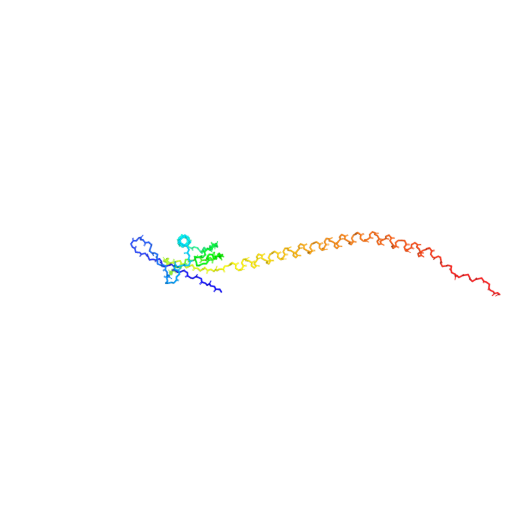82 -21.584 1.00 67.50 83 LEU A N 1
ATOM 669 C CA . LEU A 1 83 ? 24.133 2.032 -21.427 1.00 67.50 83 LEU A CA 1
ATOM 670 C C . LEU A 1 83 ? 23.530 1.245 -22.602 1.00 67.50 83 LEU A C 1
ATOM 672 O O . LEU A 1 83 ? 23.599 1.687 -23.749 1.00 67.50 83 LEU A O 1
ATOM 676 N N . LEU A 1 84 ? 22.978 0.062 -22.329 1.00 70.06 84 LEU A N 1
ATOM 677 C CA . LEU A 1 84 ? 22.349 -0.782 -23.349 1.00 70.06 84 LEU A CA 1
ATOM 678 C C . LEU A 1 84 ? 20.855 -0.496 -23.483 1.00 70.06 84 LEU A C 1
ATOM 680 O O . LEU A 1 84 ? 20.290 -0.686 -24.566 1.00 70.06 84 LEU A O 1
ATOM 684 N N . GLY A 1 85 ? 20.212 -0.064 -22.398 1.00 72.62 85 GLY A N 1
ATOM 685 C CA . GLY A 1 85 ? 18.770 0.093 -22.384 1.00 72.62 85 GLY A CA 1
ATOM 686 C C . GLY A 1 85 ? 18.153 0.380 -21.025 1.00 72.62 85 GLY A C 1
ATOM 687 O O . GLY A 1 85 ? 18.835 0.402 -20.001 1.00 72.62 85 GLY A O 1
ATOM 688 N N . VAL A 1 86 ? 16.833 0.549 -21.039 1.00 76.75 86 VAL A N 1
ATOM 689 C CA . VAL A 1 86 ? 15.989 0.681 -19.847 1.00 76.75 86 VAL A CA 1
ATOM 690 C C . VAL A 1 86 ? 15.056 -0.520 -19.779 1.00 76.75 86 VAL A C 1
ATOM 692 O O . VAL A 1 86 ? 14.409 -0.887 -20.762 1.00 76.75 86 VAL A O 1
ATOM 695 N N . LEU A 1 87 ? 15.013 -1.154 -18.614 1.00 81.12 87 LEU A N 1
ATOM 696 C CA . LEU A 1 87 ? 14.106 -2.237 -18.280 1.00 81.12 87 LEU A CA 1
ATOM 697 C C . LEU A 1 87 ? 13.000 -1.688 -17.377 1.00 81.12 87 LEU A C 1
ATOM 699 O O . LEU A 1 87 ? 13.257 -1.301 -16.239 1.00 81.12 87 LEU A O 1
ATOM 703 N N . GLY A 1 88 ? 11.773 -1.680 -17.886 1.00 80.50 88 GLY A N 1
ATOM 704 C CA . GLY A 1 88 ? 10.559 -1.388 -17.135 1.00 80.50 88 GLY A CA 1
ATOM 705 C C . GLY A 1 88 ? 9.858 -2.678 -16.717 1.00 80.50 88 GLY A C 1
ATOM 706 O O . GLY A 1 88 ? 9.543 -3.515 -17.565 1.00 80.50 88 GLY A O 1
ATOM 707 N N . ILE A 1 89 ? 9.588 -2.837 -15.424 1.00 79.31 89 ILE A N 1
ATOM 708 C CA . ILE A 1 89 ? 8.736 -3.898 -14.880 1.00 79.31 89 ILE A CA 1
ATOM 709 C C . ILE A 1 89 ? 7.518 -3.234 -14.267 1.00 79.31 89 ILE A C 1
ATOM 711 O O . ILE A 1 89 ? 7.652 -2.509 -13.282 1.00 79.31 89 ILE A O 1
ATOM 715 N N . ALA A 1 90 ? 6.340 -3.504 -14.819 1.00 79.12 90 ALA A N 1
ATOM 716 C CA . ALA A 1 90 ? 5.097 -2.955 -14.304 1.00 79.12 90 ALA A CA 1
ATOM 717 C C . ALA A 1 90 ? 4.194 -4.036 -13.701 1.00 79.12 90 ALA A C 1
ATOM 719 O O . ALA A 1 90 ? 4.119 -5.167 -14.197 1.00 79.12 90 ALA A O 1
ATOM 720 N N . ARG A 1 91 ? 3.543 -3.684 -12.592 1.00 80.00 91 ARG A N 1
ATOM 721 C CA . ARG A 1 91 ? 2.657 -4.541 -11.806 1.00 80.00 91 ARG A CA 1
ATOM 722 C C . ARG A 1 91 ? 1.397 -3.767 -11.439 1.00 80.00 91 ARG A C 1
ATOM 724 O O . ARG A 1 91 ? 1.481 -2.669 -10.900 1.00 80.00 91 ARG A O 1
ATOM 731 N N . ASP A 1 92 ? 0.248 -4.400 -11.625 1.00 83.12 92 ASP A N 1
ATOM 732 C CA . ASP A 1 92 ? -1.010 -3.922 -11.056 1.00 83.12 92 ASP A CA 1
ATOM 733 C C . ASP A 1 92 ? -0.997 -4.054 -9.521 1.00 83.12 92 ASP A C 1
ATOM 735 O O . ASP A 1 92 ? -0.787 -5.145 -8.976 1.00 83.12 92 ASP A O 1
ATOM 739 N N . ILE A 1 93 ? -1.181 -2.936 -8.822 1.00 86.00 93 ILE A N 1
ATOM 740 C CA . ILE A 1 93 ? -1.235 -2.850 -7.358 1.00 86.00 93 ILE A CA 1
ATOM 741 C C . ILE A 1 93 ? -2.612 -2.412 -6.846 1.00 86.00 93 ILE A C 1
ATOM 743 O O . ILE A 1 93 ? -2.754 -2.159 -5.649 1.00 86.00 93 ILE A O 1
ATOM 747 N N . THR A 1 94 ? -3.628 -2.353 -7.711 1.00 88.00 94 THR A N 1
ATOM 748 C CA . THR A 1 94 ? -4.986 -1.902 -7.366 1.00 88.00 94 THR A CA 1
ATOM 749 C C . THR A 1 94 ? -5.562 -2.720 -6.219 1.00 88.00 94 THR A C 1
ATOM 751 O O . THR A 1 94 ? -5.889 -2.174 -5.171 1.00 88.00 94 THR A O 1
ATOM 754 N N . GLU A 1 95 ? -5.607 -4.043 -6.384 1.00 86.31 95 GLU A N 1
ATOM 755 C CA . GLU A 1 95 ? -6.133 -4.971 -5.378 1.00 86.31 95 GLU A CA 1
ATOM 756 C C . GLU A 1 95 ? -5.383 -4.839 -4.049 1.00 86.31 95 GLU A C 1
ATOM 758 O O . GLU A 1 95 ? -5.988 -4.738 -2.983 1.00 86.31 95 GLU A O 1
ATOM 763 N N . ARG A 1 96 ? -4.049 -4.754 -4.112 1.00 86.94 96 ARG A N 1
ATOM 764 C CA . ARG A 1 96 ? -3.205 -4.596 -2.925 1.00 86.94 96 ARG A CA 1
ATOM 765 C C . ARG A 1 96 ? -3.541 -3.315 -2.163 1.00 86.94 96 ARG A C 1
ATOM 767 O O . ARG A 1 96 ? -3.634 -3.354 -0.939 1.00 86.94 96 ARG A O 1
ATOM 774 N N . GLN A 1 97 ? -3.687 -2.193 -2.861 1.00 89.00 97 GLN A N 1
ATOM 775 C CA . GLN A 1 97 ? -3.982 -0.908 -2.227 1.00 89.00 97 GLN A CA 1
ATOM 776 C C . GLN A 1 97 ? -5.399 -0.872 -1.652 1.00 89.00 97 GLN A C 1
ATOM 778 O O . GLN A 1 97 ? -5.581 -0.353 -0.551 1.00 89.00 97 GLN A O 1
ATOM 783 N N . THR A 1 98 ? -6.375 -1.478 -2.331 1.00 88.62 98 THR A N 1
ATOM 784 C CA . THR A 1 98 ? -7.741 -1.625 -1.811 1.00 88.62 98 THR A CA 1
ATOM 785 C C . THR A 1 98 ? -7.750 -2.428 -0.513 1.00 88.62 98 THR A C 1
ATOM 787 O O . THR A 1 98 ? -8.250 -1.945 0.499 1.00 88.62 98 THR A O 1
ATOM 790 N N . LEU A 1 99 ? -7.095 -3.593 -0.490 1.00 89.56 99 LEU A N 1
ATOM 791 C CA . LEU A 1 99 ? -7.000 -4.425 0.713 1.00 89.56 99 LEU A CA 1
ATOM 792 C C . LEU A 1 99 ? -6.290 -3.704 1.868 1.00 89.56 99 LEU A C 1
ATOM 794 O O . LEU A 1 99 ? -6.702 -3.813 3.022 1.00 89.56 99 LEU A O 1
ATOM 798 N N . LEU A 1 100 ? -5.232 -2.940 1.579 1.00 92.06 100 LEU A N 1
ATOM 799 C CA . LEU A 1 100 ? -4.539 -2.142 2.594 1.00 92.06 100 LEU A CA 1
ATOM 800 C C . LEU A 1 100 ? -5.432 -1.034 3.167 1.00 92.06 100 LEU A C 1
ATOM 802 O O . LEU A 1 100 ? -5.389 -0.781 4.374 1.00 92.06 100 LEU A O 1
ATOM 806 N N . ALA A 1 101 ? -6.241 -0.384 2.330 1.00 92.56 101 ALA A N 1
ATOM 807 C CA . ALA A 1 101 ? -7.191 0.631 2.770 1.00 92.56 101 ALA A CA 1
ATOM 808 C C . ALA A 1 101 ? -8.295 0.027 3.651 1.00 92.56 101 ALA A C 1
ATOM 810 O O . ALA A 1 101 ? -8.563 0.551 4.735 1.00 92.56 101 ALA A O 1
ATOM 811 N N . GLU A 1 102 ? -8.870 -1.103 3.238 1.00 93.19 102 GLU A N 1
ATOM 812 C CA . GLU A 1 102 ? -9.883 -1.837 4.006 1.00 93.19 102 GLU A CA 1
ATOM 813 C C . GLU A 1 102 ? -9.342 -2.292 5.364 1.00 93.19 102 GLU A C 1
ATOM 815 O O . GLU A 1 102 ? -9.971 -2.062 6.399 1.00 93.19 102 GLU A O 1
ATOM 820 N N . LEU A 1 103 ? -8.135 -2.865 5.389 1.00 94.62 103 LEU A N 1
ATOM 821 C CA . LEU A 1 103 ? -7.480 -3.292 6.624 1.00 94.62 103 LEU A CA 1
ATOM 822 C C . LEU A 1 103 ? -7.250 -2.110 7.566 1.00 94.62 103 LEU A C 1
ATOM 824 O O . LEU A 1 103 ? -7.527 -2.206 8.764 1.00 94.62 103 LEU A O 1
ATOM 828 N N . LYS A 1 104 ? -6.781 -0.975 7.038 1.00 95.19 104 LYS A N 1
ATOM 829 C CA . LYS A 1 104 ? -6.572 0.243 7.826 1.00 95.19 104 LYS A CA 1
ATOM 830 C C . LYS A 1 104 ? -7.883 0.750 8.425 1.00 95.19 104 LYS A C 1
ATOM 832 O O . LYS A 1 104 ? -7.909 1.107 9.602 1.00 95.19 104 LYS A O 1
ATOM 837 N N . GLN A 1 105 ? -8.961 0.751 7.647 1.00 95.38 105 GLN A N 1
ATOM 838 C CA . GLN A 1 105 ? -10.278 1.178 8.112 1.00 95.38 105 GLN A CA 1
ATOM 839 C C . GLN A 1 105 ? -10.826 0.243 9.199 1.00 95.38 105 GLN A C 1
ATOM 841 O O . GLN A 1 105 ? -11.282 0.714 10.241 1.00 95.38 105 GLN A O 1
ATOM 846 N N . ALA A 1 106 ? -10.728 -1.073 9.002 1.00 94.12 106 ALA A N 1
ATOM 847 C CA . ALA A 1 106 ? -11.145 -2.062 9.994 1.00 94.12 106 ALA A CA 1
ATOM 848 C C . ALA A 1 106 ? -10.350 -1.927 11.301 1.00 94.12 106 ALA A C 1
ATOM 850 O O . ALA A 1 106 ? -10.923 -1.962 12.392 1.00 94.12 106 ALA A O 1
ATOM 851 N N . HIS A 1 107 ? -9.038 -1.704 11.202 1.00 96.06 107 HIS A N 1
ATOM 852 C CA . HIS A 1 107 ? -8.183 -1.487 12.363 1.00 96.06 107 HIS A CA 1
ATOM 853 C C . HIS A 1 107 ? -8.569 -0.217 13.135 1.00 96.06 107 HIS A C 1
ATOM 855 O O . HIS A 1 107 ? -8.710 -0.256 14.356 1.00 96.06 107 HIS A O 1
ATOM 861 N N . GLN A 1 108 ? -8.811 0.894 12.434 1.00 96.38 108 GLN A N 1
ATOM 862 C CA . GLN A 1 108 ? -9.263 2.143 13.054 1.00 96.38 108 GLN A CA 1
ATOM 863 C C . GLN A 1 108 ? -10.622 1.990 13.746 1.00 96.38 108 GLN A C 1
ATOM 865 O O . GLN A 1 108 ? -10.797 2.479 14.862 1.00 96.38 108 GLN A O 1
ATOM 870 N N . ALA A 1 109 ? -11.563 1.274 13.128 1.00 95.12 109 ALA A N 1
ATOM 871 C CA . ALA A 1 109 ? -12.861 0.989 13.733 1.00 95.12 109 ALA A CA 1
ATOM 872 C C . ALA A 1 109 ? -12.727 0.145 15.012 1.00 95.12 109 ALA A C 1
ATOM 874 O O . ALA A 1 109 ? -13.376 0.435 16.018 1.00 95.12 109 ALA A O 1
ATOM 875 N N . ALA A 1 110 ? -11.849 -0.863 15.005 1.00 95.25 110 ALA A N 1
ATOM 876 C CA . ALA A 1 110 ? -11.587 -1.700 16.172 1.00 95.25 110 ALA A CA 1
ATOM 877 C C . ALA A 1 110 ? -10.954 -0.908 17.328 1.00 95.25 110 ALA A C 1
ATOM 879 O O . ALA A 1 110 ? -11.377 -1.062 18.476 1.00 95.25 110 ALA A O 1
ATOM 880 N N . LEU A 1 111 ? -9.988 -0.032 17.033 1.00 95.81 111 LEU A N 1
ATOM 881 C CA . LEU A 1 111 ? -9.383 0.851 18.034 1.00 9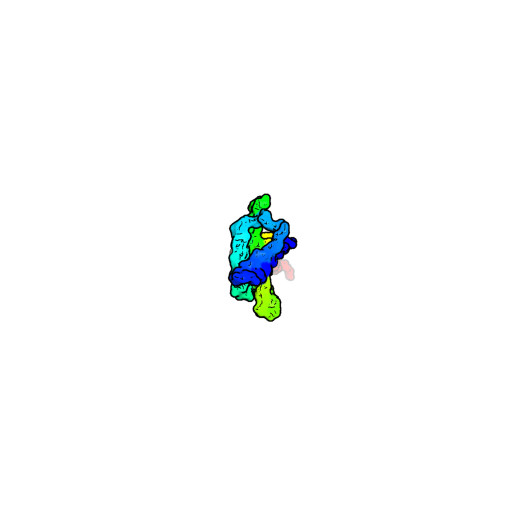5.81 111 LEU A CA 1
ATOM 882 C C . LEU A 1 111 ? -10.424 1.790 18.647 1.00 95.81 111 LEU A C 1
ATOM 884 O O . LEU A 1 111 ? -10.553 1.839 19.867 1.00 95.81 111 LEU A O 1
ATOM 888 N N . ALA A 1 112 ? -11.234 2.450 17.817 1.00 95.25 112 ALA A N 1
ATOM 889 C CA . ALA A 1 112 ? -12.292 3.335 18.295 1.00 95.25 112 ALA A CA 1
ATOM 890 C C . ALA A 1 112 ? -13.306 2.602 19.193 1.00 95.25 112 ALA A C 1
ATOM 892 O O . ALA A 1 112 ? -13.709 3.124 20.233 1.00 95.25 112 ALA A O 1
ATOM 893 N N . ALA A 1 113 ? -13.691 1.374 18.833 1.00 94.56 113 ALA A N 1
ATOM 894 C CA . ALA A 1 113 ? -14.583 0.551 19.646 1.00 94.56 113 ALA A CA 1
ATOM 895 C C . ALA A 1 113 ? -13.940 0.133 20.981 1.00 94.56 113 ALA A C 1
ATOM 897 O O . ALA A 1 113 ? -14.600 0.162 22.023 1.00 94.56 113 ALA A O 1
ATOM 898 N N . SER A 1 114 ? -12.656 -0.233 20.967 1.00 94.56 114 SER A N 1
ATOM 899 C CA . SER A 1 114 ? -11.900 -0.595 22.171 1.00 94.56 114 SER A CA 1
ATOM 900 C C . SER A 1 114 ? -11.755 0.587 23.130 1.00 94.56 114 SER A C 1
ATOM 902 O O . SER A 1 114 ? -11.988 0.446 24.335 1.00 94.56 114 SER A O 1
ATOM 904 N N . ASP A 1 115 ? -11.438 1.765 22.600 1.00 95.69 115 ASP A N 1
ATOM 905 C CA . ASP A 1 115 ? -11.321 2.996 23.380 1.00 95.69 115 ASP A CA 1
ATOM 906 C C . ASP A 1 115 ? -12.671 3.400 23.973 1.00 95.69 115 ASP A C 1
ATOM 908 O O . ASP A 1 115 ? -12.766 3.687 25.169 1.00 95.69 115 ASP A O 1
ATOM 912 N N . ALA A 1 116 ? -13.744 3.343 23.178 1.00 94.12 116 ALA A N 1
ATOM 913 C CA . ALA A 1 116 ? -15.099 3.604 23.653 1.00 94.12 116 ALA A CA 1
ATOM 914 C C . ALA A 1 116 ? -15.506 2.632 24.770 1.00 94.12 116 ALA A C 1
ATOM 916 O O . ALA A 1 116 ? -16.044 3.062 25.792 1.00 94.12 116 ALA A O 1
ATOM 917 N N . LYS A 1 117 ? -15.198 1.337 24.624 1.00 94.25 117 LYS A N 1
ATOM 918 C CA . LYS A 1 117 ? -15.455 0.320 25.652 1.00 94.25 117 LYS A CA 1
ATOM 919 C C . LYS A 1 117 ? -14.674 0.606 26.930 1.00 94.25 117 LYS A C 1
ATOM 921 O O . LYS A 1 117 ? -15.245 0.550 28.014 1.00 94.25 117 LYS A O 1
ATOM 926 N N . SER A 1 118 ? -13.390 0.927 26.815 1.00 93.56 118 SER A N 1
ATOM 927 C CA . SER A 1 118 ? -12.528 1.207 27.968 1.00 93.56 118 SER A CA 1
ATOM 928 C C . SER A 1 118 ? -13.002 2.446 28.722 1.00 93.56 118 SER A C 1
ATOM 930 O O . SER A 1 118 ? -13.144 2.415 29.946 1.00 93.56 118 SER A O 1
ATOM 932 N N . LYS A 1 119 ? -13.342 3.510 27.987 1.00 92.69 119 LYS A N 1
ATOM 933 C CA . LYS A 1 119 ? -13.921 4.732 28.547 1.00 92.69 119 LYS A CA 1
ATOM 934 C C . LYS A 1 119 ? -15.251 4.449 29.238 1.00 92.69 119 LYS A C 1
ATOM 936 O O . LYS A 1 119 ? -15.434 4.856 30.378 1.00 92.69 119 LYS A O 1
ATOM 941 N N . PHE A 1 120 ? -16.143 3.701 28.591 1.00 93.38 120 PHE A N 1
ATOM 942 C CA . PHE A 1 120 ? -17.424 3.312 29.172 1.00 93.38 120 PHE A CA 1
ATOM 943 C C . PHE A 1 120 ? -17.245 2.511 30.464 1.00 93.38 120 PHE A C 1
ATOM 945 O O . PHE A 1 120 ? -17.834 2.868 31.479 1.00 93.38 120 PHE A O 1
ATOM 952 N N . LEU A 1 121 ? -16.405 1.471 30.463 1.00 92.31 121 LEU A N 1
ATOM 953 C CA . LEU A 1 121 ? -16.164 0.650 31.652 1.00 92.31 121 LEU A CA 1
ATOM 954 C C . LEU A 1 121 ? -15.553 1.463 32.794 1.00 92.31 121 LEU A C 1
ATOM 956 O O . LEU A 1 121 ? -15.976 1.304 33.938 1.00 92.31 121 LEU A O 1
ATOM 960 N N . SER A 1 122 ? -14.600 2.351 32.500 1.00 91.88 122 SER A N 1
ATOM 961 C CA . SER A 1 122 ? -14.015 3.238 33.508 1.00 91.88 122 SER A CA 1
ATOM 962 C C . SER A 1 122 ? -15.076 4.164 34.102 1.00 91.88 122 SER A C 1
ATOM 964 O O . SER A 1 122 ? -15.257 4.173 35.320 1.00 91.88 122 SER A O 1
ATOM 966 N N . THR A 1 123 ? -15.841 4.868 33.263 1.00 90.75 123 THR A N 1
ATOM 967 C CA . THR A 1 123 ? -16.910 5.765 33.717 1.00 90.75 123 THR A CA 1
ATOM 968 C C . THR A 1 123 ? -17.961 5.015 34.529 1.00 90.75 123 THR A C 1
ATOM 970 O O . THR A 1 123 ? -18.226 5.399 35.663 1.00 90.75 123 THR A O 1
ATOM 973 N N . MET A 1 124 ? -18.498 3.903 34.020 1.00 90.25 124 MET A N 1
ATOM 974 C CA . MET A 1 124 ? -19.484 3.098 34.748 1.00 90.25 124 MET A CA 1
ATOM 975 C C . MET A 1 124 ? -18.938 2.596 36.089 1.00 90.25 124 MET A C 1
ATOM 977 O O . MET A 1 124 ? -19.644 2.649 37.088 1.00 90.25 124 MET A O 1
ATOM 981 N N . SER A 1 125 ? -17.673 2.168 36.158 1.00 90.06 125 SER A N 1
ATOM 982 C CA . SER A 1 125 ? -17.062 1.732 37.425 1.00 90.06 125 SER A CA 1
ATOM 983 C C . SER A 1 125 ? -16.988 2.857 38.460 1.00 90.06 125 SER A C 1
ATOM 985 O O . SER A 1 125 ? -17.173 2.612 39.653 1.00 90.06 125 SER A O 1
ATOM 987 N N . HIS A 1 126 ? -16.709 4.086 38.022 1.00 92.69 126 HIS A N 1
ATOM 988 C CA . HIS A 1 126 ? -16.677 5.250 38.904 1.00 92.69 126 HIS A CA 1
ATOM 989 C C . HIS A 1 126 ? -18.080 5.646 39.371 1.00 92.69 126 HIS A C 1
ATOM 991 O O . HIS A 1 126 ? -18.281 5.857 40.566 1.00 92.69 126 HIS A O 1
ATOM 997 N N . GLU A 1 127 ? -19.048 5.661 38.459 1.00 92.88 127 GLU A N 1
ATOM 998 C CA . GLU A 1 127 ? -20.436 6.027 38.749 1.00 92.88 127 GLU A CA 1
ATOM 999 C C . GLU A 1 127 ? -21.138 4.998 39.640 1.00 92.88 127 GLU A C 1
ATOM 1001 O O . GLU A 1 127 ? -21.927 5.374 40.498 1.00 92.88 127 GLU A O 1
ATOM 1006 N N . LEU A 1 128 ? -20.823 3.704 39.506 1.00 91.44 128 LEU A N 1
ATOM 1007 C CA . LEU A 1 128 ? -21.409 2.636 40.327 1.00 91.44 128 LEU A CA 1
ATOM 1008 C C . LEU A 1 128 ? -20.854 2.593 41.757 1.00 91.44 128 LEU A C 1
ATOM 1010 O O . LEU A 1 128 ? -21.539 2.110 42.661 1.00 91.44 128 LEU A O 1
ATOM 1014 N N . ARG A 1 129 ? -19.642 3.112 41.999 1.00 88.94 129 ARG A N 1
ATOM 1015 C CA . ARG A 1 129 ? -19.017 3.099 43.333 1.00 88.94 129 ARG A CA 1
ATOM 1016 C C . ARG A 1 129 ? -19.827 3.907 44.348 1.00 88.94 129 ARG A C 1
ATOM 1018 O O . ARG A 1 129 ? -19.976 3.482 45.488 1.00 88.94 129 ARG A O 1
ATOM 1025 N N . THR A 1 130 ? -20.370 5.046 43.935 1.00 89.25 130 THR A N 1
ATOM 1026 C CA . THR A 1 130 ? -21.146 5.943 44.802 1.00 89.25 130 THR A CA 1
ATOM 1027 C C . THR A 1 130 ? -22.462 5.320 45.293 1.00 89.25 130 THR A C 1
ATOM 1029 O O . THR A 1 130 ? -22.630 5.216 46.509 1.00 89.25 130 THR A O 1
ATOM 1032 N N . PRO A 1 131 ? -23.383 4.846 44.428 1.00 91.50 131 PRO A N 1
ATO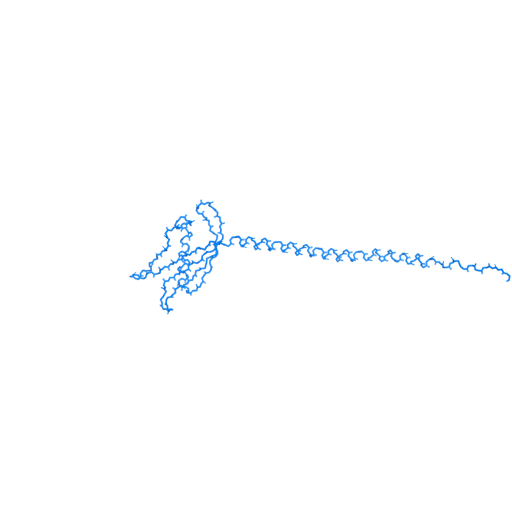M 1033 C CA . PRO A 1 131 ? -24.625 4.228 44.882 1.00 91.50 131 PRO A CA 1
ATOM 1034 C C . PRO A 1 131 ? -24.375 2.922 45.643 1.00 91.50 131 PRO A C 1
ATOM 1036 O O . PRO A 1 131 ? -25.059 2.660 46.629 1.00 91.50 131 PRO A O 1
ATOM 1039 N N . LEU A 1 132 ? -23.371 2.127 45.253 1.00 91.25 132 LEU A N 1
ATOM 1040 C CA . LEU A 1 132 ? -23.043 0.887 45.957 1.00 91.25 132 LEU A CA 1
ATOM 1041 C C . LEU A 1 132 ? -22.539 1.158 47.382 1.00 91.25 132 LEU A C 1
ATOM 1043 O O . LEU A 1 132 ? -22.986 0.505 48.323 1.00 91.25 132 LEU A O 1
ATOM 1047 N N . ASN A 1 133 ? -21.665 2.155 47.555 1.00 87.75 133 ASN A N 1
ATOM 1048 C CA . ASN A 1 133 ? -21.191 2.569 48.876 1.00 87.75 133 ASN A CA 1
ATOM 1049 C C . ASN A 1 133 ? -22.343 3.050 49.772 1.00 87.75 133 ASN A C 1
ATOM 1051 O O . ASN A 1 133 ? -22.351 2.745 50.962 1.00 87.75 133 ASN A O 1
ATOM 1055 N N . ILE A 1 134 ? -23.328 3.757 49.207 1.00 92.75 134 ILE A N 1
ATOM 1056 C CA . ILE A 1 134 ? -24.523 4.205 49.939 1.00 92.75 134 ILE A CA 1
ATOM 1057 C C . ILE A 1 134 ? -25.345 3.002 50.428 1.00 92.75 134 ILE A C 1
ATOM 1059 O O . ILE A 1 134 ? -25.699 2.941 51.604 1.00 92.75 134 ILE A O 1
ATOM 1063 N N . ILE A 1 135 ? -25.616 2.024 49.557 1.00 91.69 135 ILE A N 1
ATOM 1064 C CA . ILE A 1 135 ? -26.391 0.820 49.907 1.00 91.69 135 ILE A CA 1
ATOM 1065 C C . ILE A 1 135 ? -25.687 0.009 51.002 1.00 91.69 135 ILE A C 1
ATOM 1067 O O . ILE A 1 135 ? -26.331 -0.406 51.964 1.00 91.69 135 ILE A O 1
ATOM 1071 N N . ILE A 1 136 ? -24.371 -0.188 50.886 1.00 90.06 136 ILE A N 1
ATOM 1072 C CA . ILE A 1 136 ? -23.578 -0.902 51.896 1.00 90.06 136 ILE A CA 1
ATOM 1073 C C . ILE A 1 136 ? -23.605 -0.154 53.234 1.00 90.06 136 ILE A C 1
ATOM 1075 O O . ILE A 1 136 ? -23.796 -0.784 54.271 1.00 90.06 136 ILE A O 1
ATOM 1079 N N . GLY A 1 137 ? -23.473 1.177 53.219 1.00 87.44 137 GLY A N 1
ATOM 1080 C CA . GLY A 1 137 ? -23.566 1.996 54.429 1.00 87.44 137 GLY A CA 1
ATOM 1081 C C . GLY A 1 137 ? -24.912 1.839 55.142 1.00 87.44 137 GLY A C 1
ATOM 1082 O O . GLY A 1 137 ? -24.947 1.633 56.354 1.00 87.44 137 GLY A O 1
ATOM 1083 N N . PHE A 1 138 ? -26.024 1.843 54.399 1.00 90.38 138 PHE A N 1
ATOM 1084 C CA . PHE A 1 138 ? -27.348 1.583 54.973 1.00 90.38 138 PHE A CA 1
ATOM 1085 C C . PHE A 1 138 ? -27.493 0.156 55.511 1.00 90.38 138 PHE A C 1
ATOM 1087 O O . PHE A 1 138 ? -28.031 -0.026 56.602 1.00 90.38 138 PHE A O 1
ATOM 1094 N N . ALA A 1 139 ? -26.988 -0.851 54.796 1.00 90.56 139 ALA A N 1
ATOM 1095 C CA . ALA A 1 139 ? -27.014 -2.237 55.263 1.00 90.56 139 ALA A CA 1
ATOM 1096 C C . ALA A 1 139 ? -26.232 -2.414 56.577 1.00 90.56 139 ALA A C 1
ATOM 1098 O O . ALA A 1 139 ? -26.726 -3.058 57.498 1.00 90.56 139 ALA A O 1
ATOM 1099 N N . GLN A 1 140 ? -25.061 -1.782 56.704 1.00 87.81 140 GLN A N 1
ATOM 1100 C CA . GLN A 1 140 ? -24.263 -1.794 57.935 1.00 87.81 140 GLN A CA 1
ATOM 1101 C C . GLN A 1 140 ? -24.982 -1.116 59.105 1.00 87.81 140 GLN A C 1
ATOM 1103 O O . GLN A 1 140 ? -24.901 -1.604 60.228 1.00 87.81 140 GLN A O 1
ATOM 1108 N N . MET A 1 141 ? -25.710 -0.019 58.866 1.00 85.62 141 MET A N 1
ATOM 1109 C CA . MET A 1 141 ? -26.521 0.617 59.914 1.00 85.62 141 MET A CA 1
ATOM 1110 C C . MET A 1 141 ? -27.669 -0.279 60.390 1.00 85.62 141 MET A C 1
ATOM 1112 O O . MET A 1 141 ? -27.980 -0.274 61.578 1.00 85.62 141 MET A O 1
ATOM 1116 N N . LEU A 1 142 ? -28.289 -1.047 59.490 1.00 88.06 142 LEU A N 1
ATOM 1117 C CA . LEU A 1 142 ? -29.331 -2.012 59.854 1.00 88.06 142 LEU A CA 1
ATOM 1118 C C . LEU A 1 142 ? -28.760 -3.196 60.648 1.00 88.06 142 LEU A C 1
ATOM 1120 O O . LEU A 1 142 ? -29.395 -3.638 61.600 1.00 88.06 142 LEU A O 1
ATOM 1124 N N . ASP A 1 143 ? -27.559 -3.661 60.299 1.00 84.44 143 ASP A N 1
ATOM 1125 C CA . ASP A 1 143 ? -26.870 -4.766 60.979 1.00 84.44 143 ASP A CA 1
ATOM 1126 C C . ASP A 1 143 ? -26.376 -4.359 62.381 1.00 84.44 143 ASP A C 1
ATOM 1128 O O . ASP A 1 143 ? -26.617 -5.047 63.369 1.00 84.44 143 ASP A O 1
ATOM 1132 N N . LEU A 1 144 ? -25.793 -3.160 62.512 1.00 75.69 144 LEU A N 1
ATOM 1133 C CA . LEU A 1 144 ? -25.438 -2.558 63.808 1.00 75.69 144 LEU A CA 1
ATOM 1134 C C . LEU A 1 144 ? -26.672 -2.213 64.661 1.00 75.69 144 LEU A C 1
ATOM 1136 O O . LEU A 1 144 ? -26.576 -2.112 65.884 1.00 75.69 144 LEU A O 1
ATOM 1140 N N . GLY A 1 145 ? -27.822 -2.020 64.013 1.00 61.34 145 GLY A N 1
ATOM 1141 C CA . GLY A 1 145 ? -29.124 -1.785 64.629 1.00 61.34 145 GLY A CA 1
ATOM 1142 C C . GLY A 1 145 ? -29.871 -3.055 65.038 1.00 61.34 145 GLY A C 1
ATOM 1143 O O . GLY A 1 145 ? -30.967 -2.934 65.584 1.00 61.34 145 GLY A O 1
ATOM 1144 N N . ALA A 1 146 ? -29.309 -4.248 64.813 1.00 54.12 146 ALA A N 1
ATOM 1145 C CA . ALA A 1 146 ? -29.794 -5.492 65.396 1.00 54.12 146 ALA A CA 1
ATOM 1146 C C . ALA A 1 146 ? -29.076 -5.724 66.738 1.00 54.12 146 ALA A C 1
ATOM 1148 O O . ALA A 1 146 ? -28.004 -6.334 66.774 1.00 54.12 146 ALA A O 1
ATOM 1149 N N . PRO A 1 147 ? -29.615 -5.244 67.878 1.00 46.78 147 PRO A N 1
ATOM 1150 C CA . PRO A 1 147 ? -29.107 -5.683 69.160 1.00 46.78 147 PRO A CA 1
ATOM 1151 C C . PRO A 1 147 ? -29.263 -7.200 69.224 1.00 46.78 147 PRO A C 1
ATOM 1153 O O . PRO A 1 147 ? -30.337 -7.743 68.959 1.00 46.78 147 PRO A O 1
ATOM 1156 N N . ASN A 1 148 ? -28.195 -7.873 69.642 1.00 51.44 148 ASN A N 1
ATOM 1157 C CA . ASN A 1 148 ? -28.257 -9.193 70.253 1.00 51.44 148 ASN A CA 1
ATOM 1158 C C . ASN A 1 148 ? -29.132 -9.126 71.524 1.00 51.44 148 ASN A C 1
ATOM 1160 O O . ASN A 1 148 ? -28.650 -9.205 72.648 1.00 51.44 148 ASN A O 1
ATOM 1164 N N . SER A 1 149 ? -30.436 -8.943 71.360 1.00 54.22 149 SER A N 1
ATOM 1165 C CA . SER A 1 149 ? -31.471 -9.385 72.280 1.00 54.22 149 SER A CA 1
ATOM 1166 C C . SER A 1 149 ? -32.018 -10.634 71.606 1.00 54.22 149 SER A C 1
ATOM 1168 O O . SER A 1 149 ? -32.620 -10.527 70.547 1.00 54.22 149 SER A O 1
ATOM 1170 N N . LEU A 1 150 ? -31.651 -11.839 72.032 1.00 52.34 150 LEU A N 1
ATOM 1171 C CA . LEU A 1 150 ? -32.321 -12.539 73.120 1.00 52.34 150 LEU A CA 1
ATOM 1172 C C . LEU A 1 150 ? -31.340 -13.494 73.837 1.00 52.34 150 LEU A C 1
ATOM 1174 O O . LEU A 1 150 ? -31.282 -14.679 73.531 1.00 52.34 150 LEU A O 1
ATOM 1178 N N . SER A 1 151 ? -30.629 -13.018 74.859 1.00 46.06 151 SER A N 1
ATOM 1179 C CA . SER A 1 151 ? -30.275 -13.877 76.001 1.00 46.06 151 SER A CA 1
ATOM 1180 C C . SER A 1 151 ? -30.872 -13.279 77.271 1.00 46.06 151 SER A C 1
ATOM 1182 O O . SER A 1 151 ? -30.174 -12.864 78.194 1.00 46.06 151 SER A O 1
ATOM 1184 N N . CYS A 1 152 ? -32.203 -13.201 77.310 1.00 42.66 152 CYS A N 1
ATOM 1185 C CA . CYS A 1 152 ? -32.910 -13.071 78.575 1.00 42.66 152 CYS A CA 1
ATOM 1186 C C . CYS A 1 152 ? -32.913 -14.453 79.242 1.00 42.66 152 CYS A C 1
ATOM 1188 O O . CYS A 1 152 ? -33.882 -15.198 79.140 1.00 42.66 152 CYS A O 1
ATOM 1190 N N . ASN A 1 153 ? -31.812 -14.808 79.906 1.00 43.72 153 ASN A N 1
ATOM 1191 C CA . ASN A 1 153 ? -31.860 -15.812 80.964 1.00 43.72 153 ASN A CA 1
ATOM 1192 C C . ASN A 1 153 ? -32.365 -15.106 82.221 1.00 43.72 153 ASN A C 1
ATOM 1194 O O . ASN A 1 153 ? -31.590 -14.620 83.042 1.00 43.72 153 ASN A O 1
ATOM 1198 N N . SER A 1 154 ? -33.687 -15.017 82.340 1.00 49.69 154 SER A N 1
ATOM 1199 C CA . SER A 1 154 ? -34.341 -14.799 83.622 1.00 49.69 154 SER A CA 1
ATOM 1200 C C . SER A 1 154 ? -35.058 -16.083 84.046 1.00 49.69 154 SER A C 1
ATOM 1202 O O . SER A 1 154 ? -35.822 -16.667 83.284 1.00 49.69 154 SER A O 1
ATOM 1204 N N . ALA A 1 155 ? -34.790 -16.465 85.298 1.00 44.50 155 ALA A N 1
ATOM 1205 C CA . ALA A 1 155 ? -35.517 -17.407 86.149 1.00 44.50 155 ALA A CA 1
ATOM 1206 C C . ALA A 1 155 ? -35.416 -18.922 85.854 1.00 44.50 155 ALA A C 1
ATOM 1208 O O . ALA A 1 155 ? -36.071 -19.444 84.956 1.00 44.50 155 ALA A O 1
ATOM 1209 N N . LYS A 1 156 ? -34.775 -19.667 86.770 1.00 38.59 156 LYS A N 1
ATOM 1210 C CA . LYS A 1 156 ? -35.482 -20.423 87.829 1.00 38.59 156 LYS A CA 1
ATOM 1211 C C . LYS A 1 156 ? -34.504 -21.144 88.775 1.00 38.59 156 LYS A C 1
ATOM 1213 O O . LYS A 1 156 ? -33.694 -21.928 88.304 1.00 38.59 156 LYS A O 1
ATOM 1218 N N . GLN A 1 157 ? -34.751 -20.906 90.071 1.00 44.38 157 GLN A N 1
ATOM 1219 C CA . GLN A 1 157 ? -34.326 -21.629 91.286 1.00 44.38 157 GLN A CA 1
ATOM 1220 C C . GLN A 1 157 ? -32.845 -21.622 91.666 1.00 44.38 157 GLN A C 1
ATOM 1222 O O . GLN A 1 157 ? -32.013 -22.180 90.927 1.00 44.38 157 GLN A O 1
#

Mean predicted aligned error: 14.83 Å

Solvent-accessible surface area (backbone atoms only — not comparable to full-atom values): 9170 Å² total; per-residue (Å²): 136,70,76,45,79,44,56,38,42,56,42,82,57,93,94,41,84,42,83,54,71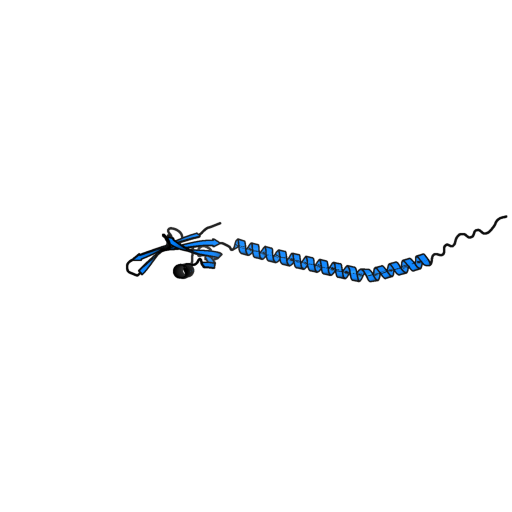,82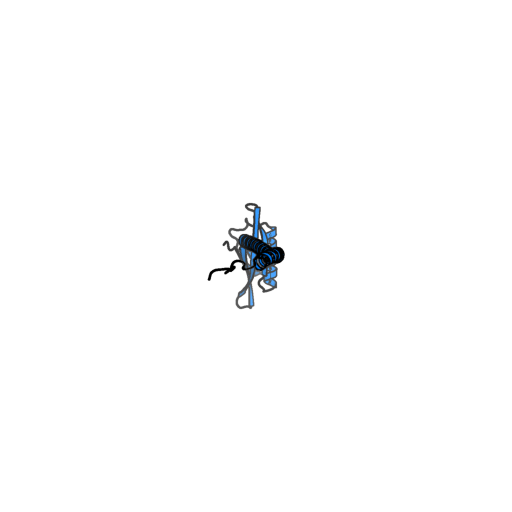,65,91,86,55,89,74,47,58,44,73,66,60,57,49,51,53,51,51,54,46,51,50,22,61,73,64,70,40,75,41,80,46,75,45,80,45,59,33,66,84,79,63,52,74,44,35,32,41,30,40,30,34,57,42,57,54,94,85,78,42,80,42,28,35,42,34,45,33,34,77,42,42,70,60,51,51,53,53,50,52,50,50,51,53,50,52,52,52,50,54,52,51,52,50,50,52,52,48,54,53,52,51,55,58,62,49,48,58,62,50,52,52,54,52,53,53,52,50,53,55,57,74,63,54,68,90,74,84,80,81,86,72,88,83,135

Nearest PDB structures (foldseek):
  8a7f-assembly1_A  TM=5.024E-01  e=1.239E-04  Pseudomonas putida KT2440
  8a6x-assembly1_B  TM=5.200E-01  e=4.887E-04  Pseudomonas putida KT2440
  6zj8-assembly7_G  TM=6.396E-01  e=6.446E-03  Bordetella pertussis Tohama I
  5f69-assembly1_A  TM=6.402E-01  e=6.463E-02  Drosophila melanogaster
  4i5s-assembly1_B  TM=4.953E-01  e=5.189E-02  Streptococcus mutans UA159

Radius of gyration: 38.48 Å; Cα contacts (8 Å, |Δi|>4): 170; chains: 1; bounding box: 66×32×128 Å